Protein AF-A0A381TSE9-F1 (afdb_monomer_lite)

Radius of gyration: 24.36 Å; chains: 1; bounding box: 56×19×79 Å

pLDDT: mean 80.01, std 15.14, range [43.59, 97.69]

Organism: NCBI:txid408172

InterPro domains:
  IPR003838 ABC3 transporter permease, C-terminal [PF02687] (27-141)
  IPR038766 Membrane component of ABC transporter, predicted [PTHR30287] (1-142)

Sequence (148 aa):
TVSVLSIDAIINQVNDIIEQVSKALEVILGLTIFSAMFLTLATIQDGFNLRLHQSAILRTFGASTSLLQKSTALEFALLGLLAGLLGALLAQIGIFFLETQIFDLEAAFHANIWVMGPIIGTVLICALSTILILSITRKNPKEIIYSS

Secondary structure (DSSP, 8-state):
-HHHHHHHHHHHHHHHHHHHHHHHHHHHHHHHHHHHHHHHHHHHHHHHHHHHHHHHHHHHTT--HHHHHHHHHHHHHHHHHHHHHHHHHHHHHHHHHHHHHTS-PPPP--HHHHHHHHHHHHHHHHHHHHHHHHHHHTS-TTSSSS--

Structure (mmCIF, N/CA/C/O backbone):
data_AF-A0A381TSE9-F1
#
_entry.id   AF-A0A381TSE9-F1
#
loop_
_atom_site.group_PDB
_atom_site.id
_atom_site.type_symbol
_atom_site.label_atom_id
_atom_site.label_alt_id
_atom_site.label_comp_id
_atom_site.label_asym_id
_atom_site.label_entity_id
_atom_site.label_seq_id
_atom_site.pdbx_PDB_ins_code
_atom_site.Cartn_x
_atom_site.Cartn_y
_atom_site.Cartn_z
_atom_site.occupancy
_atom_site.B_iso_or_equiv
_atom_site.auth_seq_id
_atom_site.auth_comp_id
_atom_site.auth_asym_id
_atom_site.auth_atom_id
_atom_site.pdbx_PDB_model_num
ATOM 1 N N . THR A 1 1 ? 32.739 -7.929 -38.638 1.00 52.41 1 THR A N 1
ATOM 2 C CA . THR A 1 1 ? 32.206 -8.950 -37.707 1.00 52.41 1 THR A CA 1
ATOM 3 C C . THR A 1 1 ? 32.603 -8.725 -36.249 1.00 52.41 1 THR A C 1
ATOM 5 O O . THR A 1 1 ? 31.949 -9.288 -35.390 1.00 52.41 1 THR A O 1
ATOM 8 N N . VAL A 1 2 ? 33.578 -7.858 -35.932 1.00 57.38 2 VAL A N 1
ATOM 9 C CA . VAL A 1 2 ? 33.995 -7.552 -34.541 1.00 57.38 2 VAL A CA 1
ATOM 10 C C . VAL A 1 2 ? 33.057 -6.566 -33.809 1.00 57.38 2 VAL A C 1
ATOM 12 O O . VAL A 1 2 ? 33.026 -6.543 -32.590 1.00 57.38 2 VAL A O 1
ATOM 15 N N . SER A 1 3 ? 32.237 -5.787 -34.526 1.00 62.09 3 SER A N 1
ATOM 16 C CA . SER A 1 3 ? 31.377 -4.756 -33.913 1.00 62.09 3 SER A CA 1
ATOM 17 C C . SER A 1 3 ? 30.089 -5.279 -33.263 1.00 62.09 3 SER A C 1
ATOM 19 O O . SER A 1 3 ? 29.528 -4.584 -32.425 1.00 62.09 3 SER A O 1
ATOM 21 N N . VAL A 1 4 ? 29.596 -6.456 -33.662 1.00 63.00 4 VAL A N 1
ATOM 22 C CA . VAL A 1 4 ? 28.305 -6.977 -33.173 1.00 63.00 4 VAL A CA 1
ATOM 23 C C . VAL A 1 4 ? 28.479 -7.544 -31.759 1.00 63.00 4 VAL A C 1
ATOM 25 O O . VAL A 1 4 ? 27.794 -7.131 -30.841 1.00 63.00 4 VAL A O 1
ATOM 28 N N . LEU A 1 5 ? 29.540 -8.325 -31.528 1.00 67.06 5 LEU A N 1
ATOM 29 C CA . LEU A 1 5 ? 29.853 -8.896 -30.211 1.00 67.06 5 LEU A CA 1
ATOM 30 C C . LEU A 1 5 ? 30.014 -7.839 -29.094 1.00 67.06 5 LEU A C 1
ATOM 32 O O . LEU A 1 5 ? 29.691 -8.108 -27.940 1.00 67.06 5 LEU A O 1
ATOM 36 N N . SER A 1 6 ? 30.477 -6.629 -29.425 1.00 78.88 6 SER A N 1
ATOM 37 C CA . SER A 1 6 ? 30.624 -5.539 -28.452 1.00 78.88 6 SER A CA 1
ATOM 38 C C . SER A 1 6 ? 29.305 -4.836 -28.111 1.00 78.88 6 SER A C 1
ATOM 40 O O . SER A 1 6 ? 29.159 -4.388 -26.976 1.00 78.88 6 SER A O 1
ATOM 42 N N . ILE A 1 7 ? 28.349 -4.723 -29.049 1.00 82.88 7 ILE A N 1
ATOM 43 C CA . ILE A 1 7 ? 27.054 -4.084 -28.750 1.00 82.88 7 ILE A CA 1
ATOM 44 C C . ILE A 1 7 ? 26.198 -4.989 -27.865 1.00 82.88 7 ILE A C 1
ATOM 46 O O . ILE A 1 7 ? 25.610 -4.507 -26.900 1.00 82.88 7 ILE A O 1
ATOM 50 N N . ASP A 1 8 ? 26.224 -6.300 -28.117 1.00 85.50 8 ASP A N 1
ATOM 51 C CA . ASP A 1 8 ? 25.573 -7.293 -27.263 1.00 85.50 8 ASP A CA 1
ATOM 52 C C . ASP A 1 8 ? 26.144 -7.256 -25.833 1.00 85.50 8 ASP A C 1
ATOM 54 O O . ASP A 1 8 ? 25.393 -7.274 -24.860 1.00 85.50 8 ASP A O 1
ATOM 58 N N . ALA A 1 9 ? 27.470 -7.122 -25.684 1.00 86.44 9 ALA A N 1
ATOM 59 C CA . ALA A 1 9 ? 28.117 -7.009 -24.375 1.00 86.44 9 ALA A CA 1
ATOM 60 C C . ALA A 1 9 ? 27.707 -5.737 -23.608 1.00 86.44 9 ALA A C 1
ATOM 62 O O . ALA A 1 9 ? 27.452 -5.805 -22.406 1.00 86.44 9 ALA A O 1
ATOM 63 N N . ILE A 1 10 ? 27.603 -4.590 -24.290 1.00 88.94 10 ILE A N 1
ATOM 64 C CA . ILE A 1 10 ? 27.178 -3.323 -23.670 1.00 88.94 10 ILE A CA 1
ATOM 65 C C . ILE A 1 10 ? 25.697 -3.377 -23.275 1.00 88.94 10 ILE A C 1
ATOM 67 O O . ILE A 1 10 ? 25.352 -2.970 -22.168 1.00 88.94 10 ILE A O 1
ATOM 71 N N . ILE A 1 11 ? 24.822 -3.900 -24.140 1.00 92.44 11 ILE A N 1
ATOM 72 C CA . ILE A 1 11 ? 23.387 -4.043 -23.841 1.00 92.44 11 ILE A CA 1
ATOM 73 C C . ILE A 1 11 ? 23.180 -4.968 -22.639 1.00 92.44 11 ILE A C 1
ATOM 75 O O . ILE A 1 11 ? 22.421 -4.625 -21.733 1.00 92.44 11 ILE A O 1
ATOM 79 N N . ASN A 1 12 ? 23.890 -6.099 -22.590 1.00 93.00 12 ASN A N 1
ATOM 80 C CA . ASN A 1 12 ? 23.835 -7.007 -21.444 1.00 93.00 12 ASN A CA 1
ATOM 81 C C . ASN A 1 12 ? 24.289 -6.314 -20.158 1.00 93.00 12 ASN A C 1
ATOM 83 O O . ASN A 1 12 ? 23.593 -6.392 -19.152 1.00 93.00 12 ASN A O 1
ATOM 87 N N . GLN A 1 13 ? 25.379 -5.547 -20.205 1.00 93.12 13 GLN A N 1
ATOM 88 C CA . GLN A 1 13 ? 25.840 -4.806 -19.035 1.00 93.12 13 GLN A CA 1
ATOM 89 C C . GLN A 1 13 ? 24.826 -3.753 -18.558 1.00 93.12 13 GLN A C 1
ATOM 91 O O . GLN A 1 13 ? 24.654 -3.565 -17.355 1.00 93.12 13 GLN A O 1
ATOM 96 N N . VAL A 1 14 ? 24.134 -3.069 -19.474 1.00 94.81 14 VAL A N 1
ATOM 97 C CA . VAL A 1 14 ? 23.071 -2.117 -19.113 1.00 94.81 14 VAL A CA 1
ATOM 98 C C . VAL A 1 14 ? 21.878 -2.837 -18.482 1.00 94.81 14 VAL A C 1
ATOM 100 O O . VAL A 1 14 ? 21.379 -2.374 -17.457 1.00 94.81 14 VAL A O 1
ATOM 103 N N . ASN A 1 15 ? 21.449 -3.973 -19.038 1.00 95.12 15 ASN A N 1
ATOM 104 C CA . ASN A 1 15 ? 20.381 -4.787 -18.452 1.00 95.12 15 ASN A CA 1
ATOM 105 C C . ASN A 1 15 ? 20.747 -5.271 -17.041 1.00 95.12 15 ASN A C 1
ATOM 107 O O . ASN A 1 15 ? 19.919 -5.155 -16.141 1.00 95.12 15 ASN A O 1
ATOM 111 N N . ASP A 1 16 ? 21.991 -5.709 -16.825 1.00 95.62 16 ASP A N 1
ATOM 112 C CA . ASP A 1 16 ? 22.482 -6.131 -15.507 1.00 95.62 16 ASP A CA 1
ATOM 113 C C . ASP A 1 16 ? 22.438 -4.979 -14.485 1.00 95.62 16 ASP A C 1
ATOM 115 O O . ASP A 1 16 ? 22.022 -5.164 -13.337 1.00 95.62 16 ASP A O 1
ATOM 119 N N . ILE A 1 17 ? 22.826 -3.763 -14.896 1.00 96.12 17 ILE A N 1
ATOM 120 C CA . ILE A 1 17 ? 22.749 -2.567 -14.041 1.00 96.12 17 ILE A CA 1
ATOM 121 C C . ILE A 1 17 ? 21.289 -2.242 -13.708 1.00 96.12 17 ILE A C 1
ATOM 123 O O . ILE A 1 17 ? 20.972 -1.998 -12.542 1.00 96.12 17 ILE A O 1
ATOM 127 N N . ILE A 1 18 ? 20.397 -2.252 -14.704 1.00 96.12 18 ILE A N 1
ATOM 128 C CA . ILE A 1 18 ? 18.965 -1.994 -14.496 1.00 96.12 18 ILE A CA 1
ATOM 129 C C . ILE A 1 18 ? 18.377 -3.033 -13.538 1.00 96.12 18 ILE A C 1
ATOM 131 O O . ILE A 1 18 ? 17.690 -2.657 -12.590 1.00 96.12 18 ILE A O 1
ATOM 135 N N . GLU A 1 19 ? 18.696 -4.316 -13.715 1.00 96.81 19 GLU A N 1
ATOM 136 C CA . GLU A 1 19 ? 18.216 -5.388 -12.841 1.00 96.81 19 GLU A CA 1
ATOM 137 C C . GLU A 1 19 ? 18.688 -5.194 -11.393 1.00 96.81 19 GLU A C 1
ATOM 139 O O . GLU A 1 19 ? 17.904 -5.336 -10.449 1.00 96.81 19 GLU A O 1
ATOM 144 N N . GLN A 1 20 ? 19.955 -4.826 -11.197 1.00 96.88 20 GLN A N 1
ATOM 145 C CA . GLN A 1 20 ? 20.493 -4.568 -9.864 1.00 96.88 20 GLN A CA 1
ATOM 146 C C . GLN A 1 20 ? 19.812 -3.366 -9.194 1.00 96.88 20 GLN A C 1
ATOM 148 O O . GLN A 1 20 ? 19.482 -3.430 -8.005 1.00 96.88 20 GLN A O 1
ATOM 153 N N . VAL A 1 21 ? 19.557 -2.295 -9.948 1.00 97.25 21 VAL A N 1
ATOM 154 C CA . VAL A 1 21 ? 18.837 -1.111 -9.456 1.00 97.25 21 VAL A CA 1
ATOM 155 C C . VAL A 1 21 ? 17.391 -1.470 -9.108 1.00 97.25 21 VAL A C 1
ATOM 157 O O . VAL A 1 21 ? 16.927 -1.115 -8.025 1.00 97.25 21 VAL A O 1
ATOM 160 N N . SER A 1 22 ? 16.693 -2.225 -9.960 1.00 96.12 22 SER A N 1
ATOM 161 C CA . SER A 1 22 ? 15.331 -2.702 -9.690 1.00 96.12 22 SER A CA 1
ATOM 162 C C . SER A 1 22 ? 15.260 -3.542 -8.413 1.00 96.12 22 SER A C 1
ATOM 164 O O . SER A 1 22 ? 14.403 -3.283 -7.568 1.00 96.12 22 SER A O 1
ATOM 166 N N . LYS A 1 23 ? 16.196 -4.480 -8.214 1.00 96.50 23 LYS A N 1
ATOM 167 C CA . LYS A 1 23 ? 16.290 -5.281 -6.980 1.00 96.50 23 LYS A CA 1
ATOM 168 C C . LYS A 1 23 ? 16.537 -4.416 -5.743 1.00 96.50 23 LYS A C 1
ATOM 170 O O . LYS A 1 23 ? 15.926 -4.638 -4.700 1.00 96.50 23 LYS A O 1
ATOM 175 N N . ALA A 1 24 ? 17.411 -3.415 -5.842 1.00 97.19 24 ALA A N 1
ATOM 176 C CA . ALA A 1 24 ? 17.661 -2.493 -4.737 1.00 97.19 24 ALA A CA 1
ATOM 177 C C . ALA A 1 24 ? 16.404 -1.680 -4.381 1.00 97.19 24 ALA A C 1
ATOM 179 O O . ALA A 1 24 ? 16.063 -1.552 -3.202 1.00 97.19 24 ALA A O 1
ATOM 180 N N . LEU A 1 25 ? 15.686 -1.177 -5.390 1.00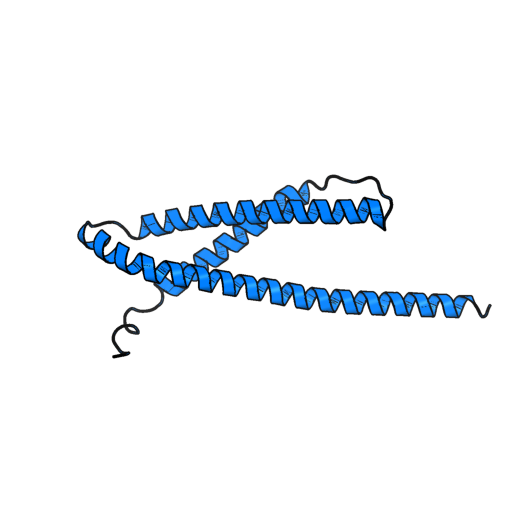 97.31 25 LEU A N 1
ATOM 181 C CA . LEU A 1 25 ? 14.427 -0.459 -5.197 1.00 97.31 25 LEU A CA 1
ATOM 182 C C . LEU A 1 25 ? 13.351 -1.345 -4.562 1.00 97.31 25 LEU A C 1
ATOM 184 O O . LEU A 1 25 ? 12.647 -0.876 -3.672 1.00 97.31 25 LEU A O 1
ATOM 188 N N . GLU A 1 26 ? 13.250 -2.617 -4.949 1.00 96.56 26 GLU A N 1
ATOM 189 C CA . GLU A 1 26 ? 12.311 -3.569 -4.343 1.00 96.56 26 GLU A CA 1
ATOM 190 C C . GLU A 1 26 ? 12.544 -3.714 -2.830 1.00 96.56 26 GLU A C 1
ATOM 192 O O . GLU A 1 26 ? 11.605 -3.606 -2.036 1.00 96.56 26 GLU A O 1
ATOM 197 N N . VAL A 1 27 ? 13.806 -3.856 -2.408 1.00 97.69 27 VAL A N 1
ATOM 198 C CA . VAL A 1 27 ? 14.173 -3.919 -0.983 1.00 97.69 27 VAL A CA 1
ATOM 199 C C . VAL A 1 27 ? 13.822 -2.614 -0.259 1.00 97.69 27 VAL A C 1
ATOM 201 O O . VAL A 1 27 ? 13.258 -2.651 0.838 1.00 97.69 27 VAL A O 1
ATOM 204 N N . ILE A 1 28 ? 14.108 -1.457 -0.865 1.00 97.62 28 ILE A N 1
ATOM 205 C CA . ILE A 1 28 ? 13.789 -0.139 -0.288 1.00 97.62 28 ILE A CA 1
ATOM 206 C C . ILE A 1 28 ? 12.275 0.033 -0.128 1.00 97.62 28 ILE A C 1
ATOM 208 O O . ILE A 1 28 ? 11.817 0.487 0.925 1.00 97.62 28 ILE A O 1
ATOM 212 N N . LEU A 1 29 ? 11.485 -0.354 -1.130 1.00 95.75 29 LEU A N 1
ATOM 213 C CA . LEU A 1 29 ? 10.024 -0.306 -1.067 1.00 95.75 29 LEU A CA 1
ATOM 214 C C . LEU A 1 29 ? 9.494 -1.218 0.045 1.00 95.75 29 LEU A C 1
ATOM 216 O O . LEU A 1 29 ? 8.657 -0.785 0.840 1.00 95.75 29 LEU A O 1
ATOM 220 N N . GLY A 1 30 ? 10.035 -2.432 0.168 1.00 96.06 30 GLY A N 1
ATOM 221 C CA . GLY A 1 30 ? 9.693 -3.357 1.249 1.00 96.06 30 GLY A CA 1
ATOM 222 C C . GLY A 1 30 ? 9.958 -2.770 2.640 1.00 96.06 30 GLY A C 1
ATOM 223 O O . GLY A 1 30 ? 9.070 -2.762 3.497 1.00 96.06 30 GLY A O 1
ATOM 224 N N . LEU A 1 31 ? 11.147 -2.202 2.857 1.00 97.12 31 LEU A N 1
ATOM 225 C CA . LEU A 1 31 ? 11.499 -1.533 4.117 1.00 97.12 31 LEU A CA 1
ATOM 226 C C . LEU A 1 31 ? 10.634 -0.296 4.389 1.00 97.12 31 LEU A C 1
ATOM 228 O O . LEU A 1 31 ? 10.288 -0.019 5.541 1.00 97.12 31 LEU A O 1
ATOM 232 N N . THR A 1 32 ? 10.255 0.433 3.341 1.00 96.12 32 THR A N 1
ATOM 233 C CA . THR A 1 32 ? 9.386 1.612 3.444 1.00 96.12 32 THR A CA 1
ATOM 234 C C . THR A 1 32 ? 7.988 1.217 3.911 1.00 96.12 32 THR A C 1
ATOM 236 O O . THR A 1 32 ? 7.464 1.820 4.848 1.00 96.12 32 THR A O 1
ATOM 239 N N . ILE A 1 33 ? 7.411 0.162 3.327 1.00 92.81 33 ILE A N 1
ATOM 240 C CA . ILE A 1 33 ? 6.110 -0.383 3.742 1.00 92.81 33 ILE A CA 1
ATOM 241 C C . ILE A 1 33 ? 6.167 -0.834 5.205 1.00 92.81 33 ILE A C 1
ATOM 243 O O . ILE A 1 33 ? 5.270 -0.523 5.991 1.00 92.81 33 ILE A O 1
ATOM 247 N N . PHE A 1 34 ? 7.245 -1.515 5.596 1.00 93.62 34 PHE A N 1
ATOM 248 C CA . PHE A 1 34 ? 7.443 -1.954 6.975 1.00 93.62 34 PHE A CA 1
ATOM 249 C C . PHE A 1 34 ? 7.555 -0.776 7.956 1.00 93.62 34 PHE A C 1
ATOM 251 O O . PHE A 1 34 ? 6.935 -0.773 9.019 1.00 93.62 34 PHE A O 1
ATOM 258 N N . SER A 1 35 ? 8.272 0.277 7.571 1.00 95.31 35 SER A N 1
ATOM 259 C CA . SER A 1 35 ? 8.388 1.503 8.367 1.00 95.31 35 SER A CA 1
ATOM 260 C C . SER A 1 35 ? 7.048 2.234 8.498 1.00 95.31 35 SER A C 1
ATOM 262 O O . SER A 1 35 ? 6.680 2.653 9.594 1.00 95.31 35 SER A O 1
ATOM 264 N N . ALA A 1 36 ? 6.274 2.337 7.413 1.00 90.69 36 ALA A N 1
ATOM 265 C CA . ALA A 1 36 ? 4.938 2.933 7.433 1.00 90.69 36 ALA A CA 1
ATOM 266 C C . ALA A 1 36 ? 3.967 2.146 8.329 1.00 90.69 36 ALA A C 1
ATOM 268 O O . ALA A 1 36 ? 3.150 2.740 9.041 1.00 90.69 36 ALA A O 1
ATOM 269 N N . MET A 1 37 ? 4.094 0.815 8.348 1.00 88.38 37 MET A N 1
ATOM 270 C CA . MET A 1 37 ? 3.353 -0.040 9.269 1.00 88.38 37 MET A CA 1
ATOM 271 C C . MET A 1 37 ? 3.663 0.338 10.721 1.00 88.38 37 MET A C 1
ATOM 273 O O . MET A 1 37 ? 2.739 0.645 11.471 1.00 88.38 37 MET A O 1
ATOM 277 N N . PHE A 1 38 ? 4.940 0.405 11.109 1.00 89.31 38 PHE A N 1
ATOM 278 C CA . PHE A 1 38 ? 5.326 0.812 12.465 1.00 89.31 38 PHE A CA 1
ATOM 279 C C . PHE A 1 38 ? 4.881 2.224 12.830 1.00 89.31 38 PHE A C 1
ATOM 281 O O . PHE A 1 38 ? 4.393 2.434 13.940 1.00 89.31 38 PHE A O 1
ATOM 288 N N . LEU A 1 39 ? 5.008 3.177 11.907 1.00 90.31 39 LEU A N 1
ATOM 289 C CA . LEU A 1 39 ? 4.532 4.542 12.114 1.00 90.31 39 LEU A CA 1
ATOM 290 C C . LEU A 1 39 ? 3.030 4.555 12.419 1.00 90.31 39 LEU A C 1
ATOM 292 O O . LEU A 1 39 ? 2.596 5.196 13.375 1.00 90.31 39 LEU A O 1
ATOM 296 N N . THR A 1 40 ? 2.243 3.787 11.662 1.00 87.31 40 THR A N 1
ATOM 297 C CA . THR A 1 40 ? 0.803 3.637 11.912 1.00 87.31 40 THR A CA 1
ATOM 298 C C . THR A 1 40 ? 0.553 3.095 13.320 1.00 87.31 40 THR A C 1
ATOM 300 O O . THR A 1 40 ? -0.293 3.624 14.043 1.00 87.31 40 THR A O 1
ATOM 303 N N . LEU A 1 41 ? 1.330 2.100 13.762 1.00 82.44 41 LEU A N 1
ATOM 304 C CA . LEU A 1 41 ? 1.199 1.566 15.118 1.00 82.44 41 LEU A CA 1
ATOM 305 C C . LEU A 1 41 ? 1.504 2.616 16.196 1.00 82.44 41 LEU A C 1
ATOM 307 O O . LEU A 1 41 ? 0.747 2.732 17.161 1.00 82.44 41 LEU A O 1
ATOM 311 N N . ALA A 1 42 ? 2.567 3.401 16.015 1.00 85.00 42 ALA A N 1
ATOM 312 C CA . ALA A 1 42 ? 2.943 4.471 16.936 1.00 85.00 42 ALA A CA 1
ATOM 313 C C . ALA A 1 42 ? 1.827 5.522 17.064 1.00 85.00 42 ALA A C 1
ATOM 315 O O . ALA A 1 42 ? 1.390 5.828 18.173 1.00 85.00 42 ALA A O 1
ATOM 316 N N . THR A 1 43 ? 1.276 5.983 15.935 1.00 84.56 43 THR A N 1
ATOM 317 C CA . THR A 1 43 ? 0.208 7.003 15.936 1.00 84.56 43 THR A CA 1
ATOM 318 C C . THR A 1 43 ? -1.062 6.553 16.666 1.00 84.56 43 THR A C 1
ATOM 320 O O . THR A 1 43 ? -1.694 7.342 17.371 1.00 84.56 43 THR A O 1
ATOM 323 N N . ILE A 1 44 ? -1.442 5.277 16.549 1.00 77.88 44 ILE A N 1
ATOM 324 C CA . ILE A 1 44 ? -2.616 4.739 17.251 1.00 77.88 44 ILE A CA 1
ATOM 325 C C . ILE A 1 44 ? -2.328 4.568 18.749 1.00 77.88 44 ILE A C 1
ATOM 327 O O . ILE A 1 44 ? -3.206 4.834 19.576 1.00 77.88 44 ILE A O 1
ATOM 331 N N . GLN A 1 45 ? -1.115 4.136 19.112 1.00 74.94 45 GLN A N 1
ATOM 332 C CA . GLN A 1 45 ? -0.711 3.964 20.508 1.00 74.94 45 GLN A CA 1
ATOM 333 C C . GLN A 1 45 ? -0.778 5.292 21.280 1.00 74.94 45 GLN A C 1
ATOM 335 O O . GLN A 1 45 ? -1.290 5.309 22.405 1.00 74.94 45 GLN A O 1
ATOM 340 N N . ASP A 1 46 ? -0.358 6.393 20.652 1.00 74.62 46 ASP A N 1
ATOM 341 C CA . ASP A 1 46 ? -0.462 7.748 21.206 1.00 74.62 46 ASP A CA 1
ATOM 342 C C . ASP A 1 46 ? -1.926 8.163 21.424 1.00 74.62 46 ASP A C 1
ATOM 344 O O . ASP A 1 46 ? -2.290 8.690 22.481 1.00 74.62 46 ASP A O 1
ATOM 348 N N . GLY A 1 47 ? -2.805 7.847 20.466 1.00 68.00 47 GLY A N 1
ATOM 349 C CA . GLY A 1 47 ? -4.241 8.127 20.566 1.00 68.00 47 GLY A CA 1
ATOM 350 C C . GLY A 1 47 ? -4.950 7.357 21.690 1.00 68.00 47 GLY A C 1
ATOM 351 O O . GLY A 1 47 ? -5.913 7.858 22.280 1.00 68.00 47 GLY A O 1
ATOM 352 N N . PHE A 1 48 ? -4.477 6.154 22.028 1.00 66.44 48 PHE A N 1
ATOM 353 C CA . PHE A 1 48 ? -5.066 5.329 23.087 1.00 66.44 48 PHE A CA 1
ATOM 354 C C . PHE A 1 48 ? -4.820 5.899 24.491 1.00 66.44 48 PHE A C 1
ATOM 356 O O . PHE A 1 48 ? -5.741 5.913 25.313 1.00 66.44 48 PHE A O 1
ATOM 363 N N . ASN A 1 49 ? -3.617 6.420 24.754 1.00 60.28 49 ASN A N 1
ATOM 364 C CA . ASN A 1 49 ? -3.251 6.984 26.059 1.00 60.28 49 ASN A CA 1
ATOM 365 C C . ASN A 1 49 ? -4.136 8.187 26.432 1.00 60.28 49 ASN A C 1
ATOM 367 O O . ASN A 1 49 ? -4.579 8.293 27.577 1.00 60.28 49 ASN A O 1
ATOM 371 N N . LEU A 1 50 ? -4.489 9.034 25.455 1.00 57.34 50 LEU A N 1
ATOM 372 C CA . LEU A 1 50 ? -5.449 10.127 25.659 1.00 57.34 50 LEU A CA 1
ATOM 373 C C . LEU A 1 50 ? -6.887 9.619 25.890 1.00 57.34 50 LEU A C 1
ATOM 375 O O . LEU A 1 50 ? -7.599 10.131 26.758 1.00 57.34 50 LEU A O 1
ATOM 379 N N . ARG A 1 51 ? -7.330 8.600 25.138 1.00 63.62 51 ARG A N 1
ATOM 380 C CA . ARG A 1 51 ? -8.715 8.080 25.197 1.00 63.62 51 ARG A CA 1
ATOM 381 C C . ARG A 1 51 ? -9.011 7.239 26.446 1.00 63.62 51 ARG A C 1
ATOM 383 O O . ARG A 1 51 ? -10.176 7.115 26.839 1.00 63.62 51 ARG A O 1
ATOM 390 N N . LEU A 1 52 ? -7.989 6.691 27.105 1.00 62.12 52 LEU A N 1
ATOM 391 C CA . LEU A 1 52 ? -8.119 5.942 28.363 1.00 62.12 52 LEU A CA 1
ATOM 392 C C . LEU A 1 52 ? -8.680 6.811 29.504 1.00 62.12 52 LEU A C 1
ATOM 394 O O . LEU A 1 52 ? -9.571 6.366 30.229 1.00 62.12 52 LEU A O 1
ATOM 398 N N . HIS A 1 53 ? -8.233 8.067 29.614 1.00 60.66 53 HIS A N 1
ATOM 399 C CA . HIS A 1 53 ? -8.763 9.028 30.591 1.00 60.66 53 HIS A CA 1
ATOM 400 C C . HIS A 1 53 ? -10.238 9.368 30.332 1.00 60.66 53 HIS A C 1
ATOM 402 O O . HIS A 1 53 ? -11.048 9.389 31.257 1.00 60.66 53 HIS A O 1
ATOM 408 N N . GLN A 1 54 ? -10.617 9.547 29.065 1.00 56.28 54 GLN A N 1
ATOM 409 C CA . GLN A 1 54 ? -12.007 9.812 28.678 1.00 56.28 54 GLN A CA 1
ATOM 410 C C . GLN A 1 54 ? -12.918 8.594 28.926 1.00 56.28 54 GLN A C 1
ATOM 412 O O . GLN A 1 54 ? -14.066 8.744 29.344 1.00 56.28 54 GLN A O 1
ATOM 417 N N . SER A 1 55 ? -12.396 7.375 28.743 1.00 57.75 55 SER A N 1
ATOM 418 C CA . SER A 1 55 ? -13.133 6.125 28.987 1.00 57.75 55 SER A CA 1
ATOM 419 C C . SER A 1 55 ? -13.379 5.844 30.473 1.00 57.75 55 SER A C 1
ATOM 421 O O . SER A 1 55 ? -14.394 5.236 30.813 1.00 57.75 55 SER A O 1
ATOM 423 N N . ALA A 1 56 ? -12.493 6.293 31.369 1.00 61.50 56 ALA A N 1
ATOM 424 C CA . ALA A 1 56 ? -12.714 6.202 32.814 1.00 61.50 56 ALA A CA 1
ATOM 425 C C . ALA A 1 56 ? -13.927 7.041 33.254 1.00 61.50 56 ALA A C 1
ATOM 427 O O . ALA A 1 56 ? -14.729 6.583 34.066 1.00 61.50 56 ALA A O 1
ATOM 428 N N . ILE A 1 57 ? -14.109 8.217 32.644 1.00 62.25 57 ILE A N 1
ATOM 429 C CA . ILE A 1 57 ? -15.278 9.078 32.861 1.00 62.25 57 ILE A CA 1
ATOM 430 C C . ILE A 1 57 ? -16.533 8.456 32.226 1.00 62.25 57 ILE A C 1
ATOM 432 O O . ILE A 1 57 ? -17.582 8.424 32.850 1.00 62.25 57 ILE A O 1
ATOM 436 N N . LEU A 1 58 ? -16.461 7.888 31.016 1.00 58.62 58 LEU A N 1
ATOM 437 C CA . LEU A 1 58 ? -17.637 7.253 30.392 1.00 58.62 58 LEU A CA 1
ATOM 438 C C . LEU A 1 58 ? -18.088 5.956 31.094 1.00 58.62 58 LEU A C 1
ATOM 440 O O . LEU A 1 58 ? -19.266 5.598 31.023 1.00 58.62 58 LEU A O 1
ATOM 444 N N . ARG A 1 59 ? -17.182 5.253 31.789 1.00 60.41 59 ARG A N 1
ATOM 445 C CA . ARG A 1 59 ? -17.514 4.054 32.580 1.00 60.41 59 ARG A CA 1
ATOM 446 C C . ARG A 1 59 ? -18.342 4.365 33.822 1.00 60.41 59 ARG A C 1
ATOM 448 O O . ARG A 1 59 ? -19.150 3.520 34.196 1.00 60.41 59 ARG A O 1
ATOM 455 N N . THR A 1 60 ? -18.215 5.551 34.420 1.00 66.25 60 THR A N 1
ATOM 456 C CA . THR A 1 60 ? -19.130 5.968 35.499 1.00 66.25 60 THR A CA 1
ATOM 457 C C . THR A 1 60 ? -20.538 6.264 34.970 1.00 66.25 60 THR A C 1
ATOM 459 O O . THR A 1 60 ? -21.504 6.120 35.712 1.00 66.25 60 THR A O 1
ATOM 462 N N . PHE A 1 61 ? -20.670 6.559 33.671 1.00 58.94 61 PHE A N 1
ATOM 463 C CA . PHE A 1 61 ? -21.944 6.704 32.955 1.00 58.94 61 PHE A CA 1
ATOM 464 C C . PHE A 1 61 ? -22.428 5.420 32.241 1.00 58.94 61 PHE A C 1
ATOM 466 O O . PHE A 1 61 ? -23.453 5.449 31.564 1.00 58.94 61 PHE A O 1
ATOM 473 N N . GLY A 1 62 ? -21.738 4.281 32.393 1.00 62.59 62 GLY A N 1
ATOM 474 C CA . GLY A 1 62 ? -22.209 2.970 31.914 1.00 62.59 62 GLY A CA 1
ATOM 475 C C . GLY A 1 62 ? -22.047 2.683 30.411 1.00 62.59 62 GLY A C 1
ATOM 476 O O . GLY A 1 62 ? -22.659 1.744 29.901 1.00 62.59 62 GLY A O 1
ATOM 477 N N . ALA A 1 63 ? -21.236 3.450 29.678 1.00 57.09 63 ALA A N 1
ATOM 478 C CA . ALA A 1 63 ? -21.107 3.294 28.226 1.00 57.09 63 ALA A CA 1
ATOM 479 C C . ALA A 1 63 ? -20.222 2.096 27.797 1.00 57.09 63 ALA A C 1
ATOM 481 O O . ALA A 1 63 ? -19.147 1.850 28.346 1.00 57.09 63 ALA A O 1
ATOM 482 N N . SER A 1 64 ? -20.674 1.362 26.770 1.00 59.88 64 SER A N 1
ATOM 483 C CA . SER A 1 64 ? -20.036 0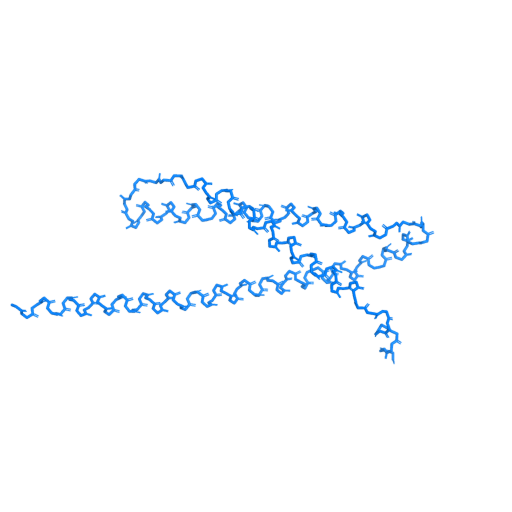.144 26.242 1.00 59.88 64 SER A CA 1
ATOM 484 C C . SER A 1 64 ? -18.805 0.442 25.376 1.00 59.88 64 SER A C 1
ATOM 486 O O . SER A 1 64 ? -18.889 1.138 24.364 1.00 59.88 64 SER A O 1
ATOM 488 N N . THR A 1 65 ? -17.669 -0.175 25.712 1.00 62.31 65 THR A N 1
ATOM 489 C CA . THR A 1 65 ? -16.393 -0.118 24.968 1.00 62.31 65 THR A CA 1
ATOM 490 C C . THR A 1 65 ? -16.490 -0.624 23.522 1.00 62.31 65 THR A C 1
ATOM 492 O O . THR A 1 65 ? -15.640 -0.300 22.694 1.00 62.31 65 THR A O 1
ATOM 495 N N . SER A 1 66 ? -17.543 -1.377 23.189 1.00 61.94 66 SER A N 1
ATOM 496 C CA . SER A 1 66 ? -17.761 -1.951 21.855 1.00 61.94 66 SER A CA 1
ATOM 497 C C . SER A 1 66 ? -18.190 -0.932 20.790 1.00 61.94 66 SER A C 1
ATOM 499 O O . SER A 1 66 ? -17.888 -1.115 19.610 1.00 61.94 66 SER A O 1
ATOM 501 N N . LEU A 1 67 ? -18.861 0.160 21.180 1.00 63.41 67 LEU A N 1
ATOM 502 C CA . LEU A 1 67 ? -19.327 1.177 20.232 1.00 63.41 67 LEU A CA 1
ATOM 503 C C . LEU A 1 67 ? -18.165 2.057 19.744 1.00 63.41 67 LEU A C 1
ATOM 505 O O . LEU A 1 67 ? -18.078 2.377 18.559 1.00 63.41 67 LEU A O 1
ATOM 509 N N . LEU A 1 68 ? -17.221 2.359 20.642 1.00 66.31 68 LEU A N 1
ATOM 510 C CA . LEU A 1 68 ? -16.021 3.136 20.331 1.00 66.31 68 LEU A CA 1
ATOM 511 C C . LEU A 1 68 ? -15.109 2.402 19.336 1.00 66.31 68 LEU A C 1
ATOM 513 O O . LEU A 1 68 ? -14.604 3.011 18.397 1.00 66.31 68 LEU A O 1
ATOM 517 N N . GLN A 1 69 ? -14.957 1.082 19.492 1.00 69.19 69 GLN A N 1
ATOM 518 C CA . GLN A 1 69 ? -14.164 0.257 18.574 1.00 69.19 69 GLN A CA 1
ATOM 519 C C . GLN A 1 69 ? -14.756 0.227 17.159 1.00 69.19 69 GLN A C 1
ATOM 521 O O . GLN A 1 69 ? -14.014 0.345 16.186 1.00 69.19 69 GLN A O 1
ATOM 526 N N . LYS A 1 70 ? -16.087 0.123 17.030 1.00 70.81 70 LYS A N 1
ATOM 527 C CA . LYS A 1 70 ? -16.762 0.143 15.721 1.00 70.81 70 LYS A CA 1
ATOM 528 C C . LYS A 1 70 ? -16.630 1.493 15.016 1.00 70.81 70 LYS A C 1
ATOM 530 O O . LYS A 1 70 ? -16.366 1.516 13.819 1.00 70.81 70 LYS A O 1
ATOM 535 N N . SER A 1 71 ? -16.776 2.597 15.752 1.00 79.38 71 SER A N 1
ATOM 536 C CA . SER A 1 71 ? -16.614 3.947 15.193 1.00 79.38 71 SER A CA 1
ATOM 537 C C . SER A 1 71 ? -15.202 4.153 14.649 1.00 79.38 71 SER A C 1
ATOM 539 O O . SER A 1 71 ? -15.024 4.582 13.514 1.00 79.38 71 SER A O 1
ATOM 541 N N . THR A 1 72 ? -14.192 3.764 15.428 1.00 76.81 72 THR A N 1
ATOM 542 C CA . THR A 1 72 ? -12.790 3.895 15.026 1.00 76.81 72 THR A CA 1
ATOM 543 C C . THR A 1 72 ? -12.428 2.975 13.856 1.00 76.81 72 THR A C 1
ATOM 545 O O . THR A 1 72 ? -11.716 3.400 12.952 1.00 76.81 72 THR A O 1
ATOM 548 N N . ALA A 1 73 ? -12.967 1.753 13.792 1.00 78.00 73 ALA A N 1
ATOM 549 C CA . ALA A 1 73 ? -12.774 0.881 12.631 1.00 78.00 73 ALA A CA 1
ATOM 550 C C . ALA A 1 73 ? -13.323 1.501 11.331 1.00 78.00 73 ALA A C 1
ATOM 552 O O . ALA A 1 73 ? -12.705 1.357 10.278 1.00 78.00 73 ALA A O 1
ATOM 553 N N . LEU A 1 74 ? -14.452 2.215 11.404 1.00 84.94 74 LEU A N 1
ATOM 554 C CA . LEU A 1 74 ? -15.065 2.873 10.249 1.00 84.94 74 LEU A CA 1
ATOM 555 C C . LEU A 1 74 ? -14.261 4.104 9.796 1.00 84.94 74 LEU A C 1
ATOM 557 O O . LEU A 1 74 ? -14.052 4.283 8.598 1.00 84.94 74 LEU A O 1
ATOM 561 N N . GLU A 1 75 ? -13.737 4.898 10.733 1.00 85.81 75 GLU A N 1
ATOM 562 C CA . GLU A 1 75 ? -12.809 6.002 10.434 1.00 85.81 75 GLU A CA 1
ATOM 563 C C . GLU A 1 75 ? -11.562 5.498 9.691 1.00 85.81 75 GLU A C 1
ATOM 565 O O . GLU A 1 75 ? -11.203 6.028 8.638 1.00 85.81 75 GLU A O 1
ATOM 570 N N . PHE A 1 76 ? -10.936 4.426 10.187 1.00 85.25 76 PHE A N 1
ATOM 571 C CA . PHE A 1 76 ? -9.761 3.836 9.543 1.00 85.25 76 PHE A CA 1
ATOM 572 C C . PHE A 1 76 ? -10.078 3.184 8.193 1.00 85.25 76 PHE A C 1
ATOM 574 O O . PHE A 1 76 ? -9.253 3.263 7.284 1.00 85.25 76 PHE A O 1
ATOM 581 N N . ALA A 1 77 ? -11.264 2.594 8.024 1.00 88.12 77 ALA A N 1
ATOM 582 C CA . ALA A 1 77 ? -11.704 2.070 6.731 1.00 88.12 77 ALA A CA 1
ATOM 583 C C . ALA A 1 77 ? -11.825 3.183 5.680 1.00 88.12 77 ALA A C 1
ATOM 585 O O . ALA A 1 77 ? -11.343 3.026 4.559 1.00 88.12 77 ALA A O 1
ATOM 586 N N . LEU A 1 78 ? -12.407 4.328 6.050 1.00 91.12 78 LEU A N 1
ATOM 587 C CA . LEU A 1 78 ? -12.495 5.495 5.167 1.00 91.12 78 LEU A CA 1
ATOM 588 C C . LEU A 1 78 ? -11.108 6.045 4.816 1.00 91.12 78 LEU A C 1
ATOM 590 O O . LEU A 1 78 ? -10.848 6.335 3.649 1.00 91.12 78 LEU A O 1
ATOM 594 N N . LEU A 1 7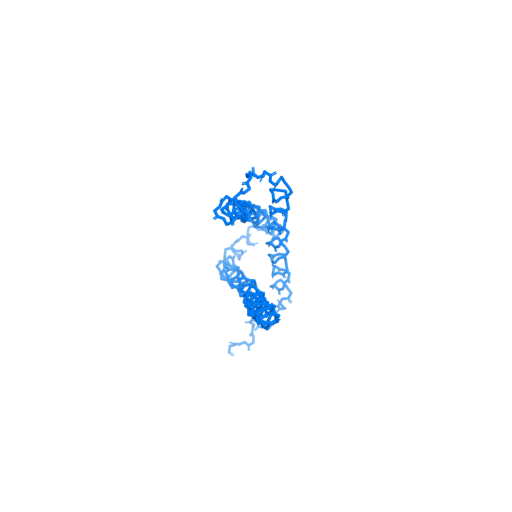9 ? -10.201 6.141 5.793 1.00 90.81 79 LEU A N 1
ATOM 595 C CA . LEU A 1 79 ? -8.818 6.561 5.544 1.00 90.81 79 LEU A CA 1
ATOM 596 C C . LEU A 1 79 ? -8.081 5.591 4.612 1.00 90.81 79 LEU A C 1
ATOM 598 O O . LEU A 1 79 ? -7.396 6.039 3.695 1.00 90.81 79 LEU A O 1
ATOM 602 N N . GLY A 1 80 ? -8.253 4.280 4.798 1.00 90.56 80 GLY A N 1
ATOM 603 C CA . GLY A 1 80 ? -7.684 3.254 3.920 1.00 90.56 80 GLY A CA 1
ATOM 604 C C . GLY A 1 80 ? -8.219 3.324 2.491 1.00 90.56 80 GLY A C 1
ATOM 605 O O . GLY A 1 80 ? -7.441 3.214 1.542 1.00 90.56 80 GLY A O 1
ATOM 606 N N . LEU A 1 81 ? -9.517 3.586 2.329 1.00 93.69 81 LEU A N 1
ATOM 607 C CA . LEU A 1 81 ? -10.141 3.784 1.021 1.00 93.69 81 LEU A CA 1
ATOM 608 C C . LEU A 1 81 ? -9.567 5.011 0.314 1.00 93.69 81 LEU A C 1
ATOM 610 O O . LEU A 1 81 ? -9.153 4.914 -0.841 1.00 93.69 81 LEU A O 1
ATOM 614 N N . LEU A 1 82 ? -9.501 6.150 1.008 1.00 94.69 82 LEU A N 1
ATOM 615 C CA . LEU A 1 82 ? -8.952 7.390 0.453 1.00 94.69 82 LEU A CA 1
ATOM 616 C C . LEU A 1 82 ? -7.466 7.247 0.109 1.00 94.69 82 LEU A C 1
ATOM 618 O O . LEU A 1 82 ? -7.046 7.663 -0.969 1.00 94.69 82 LEU A O 1
ATOM 622 N N . ALA A 1 83 ? -6.681 6.615 0.982 1.00 92.00 83 ALA A N 1
ATOM 623 C CA . ALA A 1 83 ? -5.270 6.342 0.731 1.00 92.00 83 ALA A CA 1
ATOM 624 C C . ALA A 1 83 ? -5.077 5.421 -0.485 1.00 92.00 83 ALA A C 1
ATOM 626 O O . ALA A 1 83 ? -4.237 5.700 -1.339 1.00 92.00 83 ALA A O 1
ATOM 627 N N . GLY A 1 84 ? -5.880 4.360 -0.606 1.00 92.25 84 GLY A N 1
ATOM 628 C CA . GLY A 1 84 ? -5.832 3.454 -1.753 1.00 92.25 84 GLY A CA 1
ATOM 629 C C . GLY A 1 84 ? -6.262 4.119 -3.065 1.00 92.25 84 GLY A C 1
ATOM 630 O O . GLY A 1 84 ? -5.678 3.841 -4.112 1.00 92.25 84 GLY A O 1
ATOM 631 N N . LEU A 1 85 ? -7.222 5.045 -3.014 1.00 95.19 85 LEU A N 1
ATOM 632 C CA . LEU A 1 85 ? -7.631 5.849 -4.169 1.00 95.19 85 LEU A CA 1
ATOM 633 C C . LEU A 1 85 ? -6.534 6.833 -4.595 1.00 95.19 85 LEU A C 1
ATOM 635 O O . LEU A 1 85 ? -6.238 6.939 -5.783 1.00 95.19 85 LEU A O 1
ATOM 639 N N . LEU A 1 86 ? -5.875 7.497 -3.642 1.00 94.88 86 LEU A N 1
ATOM 640 C CA . LEU A 1 86 ? -4.702 8.331 -3.926 1.00 94.88 86 LEU A CA 1
ATOM 641 C C . LEU A 1 86 ? -3.543 7.512 -4.508 1.00 94.88 86 LEU A C 1
ATOM 643 O O . LEU A 1 86 ? -2.889 7.962 -5.447 1.00 94.88 86 LEU A O 1
ATOM 647 N N . GLY A 1 87 ? -3.319 6.298 -4.004 1.00 93.12 87 GLY A N 1
ATOM 648 C CA . GLY A 1 87 ? -2.341 5.367 -4.565 1.00 93.12 87 GLY A CA 1
ATOM 649 C C . GLY A 1 87 ? -2.667 4.976 -6.009 1.00 93.12 87 GLY A C 1
ATOM 650 O O . GLY A 1 87 ? -1.787 5.021 -6.866 1.00 93.12 87 GLY A O 1
ATOM 651 N N . ALA A 1 88 ? -3.934 4.664 -6.303 1.00 94.00 88 ALA A N 1
ATOM 652 C CA . ALA A 1 88 ? -4.391 4.368 -7.662 1.00 94.00 88 ALA A CA 1
ATOM 653 C C . ALA A 1 88 ? -4.200 5.560 -8.613 1.00 94.00 88 ALA A C 1
ATOM 655 O O . ALA A 1 88 ? -3.744 5.380 -9.741 1.00 94.00 88 ALA A O 1
ATOM 656 N N . LEU A 1 89 ? -4.490 6.778 -8.144 1.00 94.19 89 LEU A N 1
ATOM 657 C CA . LEU A 1 89 ? -4.244 8.011 -8.893 1.00 94.19 89 LEU A CA 1
ATOM 658 C C . LEU A 1 89 ? -2.758 8.206 -9.205 1.00 94.19 89 LEU A C 1
ATOM 660 O O . LEU A 1 89 ? -2.408 8.463 -10.354 1.00 94.19 89 LEU A O 1
ATOM 664 N N . LEU A 1 90 ? -1.881 8.053 -8.210 1.00 94.19 90 LEU A N 1
ATOM 665 C CA . LEU A 1 90 ? -0.431 8.159 -8.401 1.00 94.19 90 LEU A CA 1
ATOM 666 C C . LEU A 1 90 ? 0.091 7.113 -9.389 1.00 94.19 90 LEU A C 1
ATOM 668 O O . LEU A 1 90 ? 0.896 7.445 -10.256 1.00 94.19 90 LEU A O 1
ATOM 672 N N . ALA A 1 91 ? -0.397 5.875 -9.298 1.00 92.81 91 ALA A N 1
ATOM 673 C CA . ALA A 1 91 ? -0.047 4.816 -10.237 1.00 92.81 91 ALA A CA 1
ATOM 674 C C . ALA A 1 91 ? -0.513 5.146 -11.663 1.00 92.81 91 ALA A C 1
ATOM 676 O O . ALA A 1 91 ? 0.280 5.039 -12.595 1.00 92.81 91 ALA A O 1
ATOM 677 N N . GLN A 1 92 ? -1.754 5.615 -11.839 1.00 92.00 92 GLN A N 1
ATOM 678 C CA . GLN A 1 92 ? -2.274 6.026 -13.148 1.00 92.00 92 GLN A CA 1
ATOM 679 C C . GLN A 1 92 ? -1.460 7.185 -13.740 1.00 92.00 92 GLN A C 1
ATOM 681 O O . GLN A 1 92 ? -1.154 7.156 -14.927 1.00 92.00 92 GLN A O 1
ATOM 686 N N . ILE A 1 93 ? -1.084 8.183 -12.934 1.00 92.25 93 ILE A N 1
ATOM 687 C CA . ILE A 1 93 ? -0.242 9.307 -13.379 1.00 92.25 93 ILE A CA 1
ATOM 688 C C . ILE A 1 93 ? 1.157 8.813 -13.766 1.00 92.25 93 ILE A C 1
ATOM 690 O O . ILE A 1 93 ? 1.683 9.222 -14.799 1.00 92.25 93 ILE A O 1
ATOM 694 N N . GLY A 1 94 ? 1.750 7.922 -12.968 1.00 92.00 94 GLY A N 1
ATOM 695 C CA . GLY A 1 94 ? 3.059 7.339 -13.257 1.00 92.00 94 GLY A CA 1
ATOM 696 C C . GLY A 1 94 ? 3.064 6.533 -14.555 1.00 92.00 94 GLY A C 1
ATOM 697 O O . GLY A 1 94 ? 3.948 6.726 -15.386 1.00 92.00 94 GLY A O 1
ATOM 698 N N . ILE A 1 95 ? 2.051 5.687 -14.761 1.00 91.25 95 ILE A N 1
ATOM 699 C CA . ILE A 1 95 ? 1.882 4.905 -15.994 1.00 91.25 95 ILE A CA 1
ATOM 700 C C . ILE A 1 95 ? 1.639 5.829 -17.182 1.00 91.25 95 ILE A C 1
ATOM 702 O O . ILE A 1 95 ? 2.307 5.680 -18.194 1.00 91.25 95 ILE A O 1
ATOM 706 N N . PHE A 1 96 ? 0.760 6.822 -17.043 1.00 90.62 96 PHE A N 1
ATOM 707 C CA . PHE A 1 96 ? 0.500 7.805 -18.094 1.00 90.62 96 PHE A CA 1
ATOM 708 C C . PHE A 1 96 ? 1.782 8.527 -18.524 1.00 90.62 96 PHE A C 1
ATOM 710 O O . PHE A 1 96 ? 2.046 8.671 -19.717 1.00 90.62 96 PHE A O 1
ATOM 717 N N . PHE A 1 97 ? 2.599 8.959 -17.559 1.00 91.19 97 PHE A N 1
ATOM 718 C CA . PHE A 1 97 ? 3.875 9.612 -17.838 1.00 91.19 97 PHE A CA 1
ATOM 719 C C . PHE A 1 97 ? 4.846 8.661 -18.544 1.00 91.19 97 PHE A C 1
ATOM 721 O O . PHE A 1 97 ? 5.503 9.059 -19.499 1.00 91.19 97 PHE A O 1
ATOM 728 N N . LEU A 1 98 ? 4.905 7.402 -18.109 1.00 90.38 98 LEU A N 1
ATOM 729 C CA . LEU A 1 98 ? 5.759 6.379 -18.700 1.00 90.38 98 LEU A CA 1
ATOM 730 C C . LEU A 1 98 ? 5.341 6.032 -20.141 1.00 90.38 98 LEU A C 1
ATOM 732 O O . LEU A 1 98 ? 6.184 6.013 -21.036 1.00 90.38 98 LEU A O 1
ATOM 736 N N . GLU A 1 99 ? 4.046 5.812 -20.374 1.00 88.56 99 GLU A N 1
ATOM 737 C CA . GLU A 1 99 ? 3.469 5.519 -21.691 1.00 88.56 99 GLU A CA 1
ATOM 738 C C . GLU A 1 99 ? 3.713 6.670 -22.674 1.00 88.56 99 GLU A C 1
ATOM 740 O O . GLU A 1 99 ? 4.166 6.422 -23.786 1.00 88.56 99 GLU A O 1
ATOM 745 N N . THR A 1 100 ? 3.493 7.922 -22.256 1.00 87.12 100 THR A N 1
ATOM 746 C CA . THR A 1 100 ? 3.600 9.085 -23.155 1.00 87.12 100 THR A CA 1
ATOM 747 C C . THR A 1 100 ? 5.027 9.590 -23.359 1.00 87.12 100 THR A C 1
ATOM 749 O O . THR A 1 100 ? 5.402 9.863 -24.491 1.00 87.12 100 THR A O 1
ATOM 752 N N . GLN A 1 101 ? 5.835 9.732 -22.302 1.00 87.69 101 GLN A N 1
ATOM 753 C CA . GLN A 1 101 ? 7.154 10.380 -22.413 1.00 87.69 101 GLN A CA 1
ATOM 754 C C . GLN A 1 101 ? 8.310 9.419 -22.685 1.00 87.69 101 GLN A C 1
ATOM 756 O O . GLN A 1 101 ? 9.354 9.847 -23.171 1.00 87.69 101 GLN A O 1
ATOM 761 N N . ILE A 1 102 ? 8.167 8.142 -22.324 1.00 88.56 102 ILE A N 1
ATOM 762 C CA . ILE A 1 102 ? 9.261 7.167 -22.407 1.00 88.56 102 ILE A CA 1
ATOM 763 C C . ILE A 1 102 ? 8.997 6.152 -23.517 1.00 88.56 102 ILE A C 1
ATOM 765 O O . ILE A 1 102 ? 9.933 5.784 -24.226 1.00 88.56 102 ILE A O 1
ATOM 769 N N . PHE A 1 103 ? 7.745 5.717 -23.684 1.00 85.94 103 PHE A N 1
ATOM 770 C CA . PHE A 1 103 ? 7.379 4.688 -24.661 1.00 85.94 103 PHE A CA 1
ATOM 771 C C . PHE A 1 103 ? 6.637 5.200 -25.906 1.00 85.94 103 PHE A C 1
ATOM 773 O O . PHE A 1 103 ? 6.497 4.427 -26.851 1.00 85.94 103 PHE A O 1
ATOM 780 N N . ASP A 1 104 ? 6.212 6.468 -25.936 1.00 81.94 104 ASP A N 1
ATOM 781 C CA . ASP A 1 104 ? 5.512 7.109 -27.067 1.00 81.94 104 ASP A CA 1
ATOM 782 C C . ASP A 1 104 ? 4.237 6.341 -27.510 1.00 81.94 104 ASP A C 1
ATOM 784 O O . ASP A 1 104 ? 3.916 6.211 -28.693 1.00 81.94 104 ASP A O 1
ATOM 788 N N . LEU A 1 105 ? 3.518 5.770 -26.535 1.00 81.12 105 LEU A N 1
ATOM 789 C CA . LEU A 1 105 ? 2.287 4.992 -26.717 1.00 81.12 105 LEU A CA 1
ATOM 790 C C . LEU A 1 105 ? 1.037 5.846 -26.437 1.00 81.12 105 LEU A C 1
ATOM 792 O O . LEU A 1 105 ? 1.069 6.783 -25.637 1.00 81.12 105 LEU A O 1
ATOM 796 N N . GLU A 1 106 ? -0.1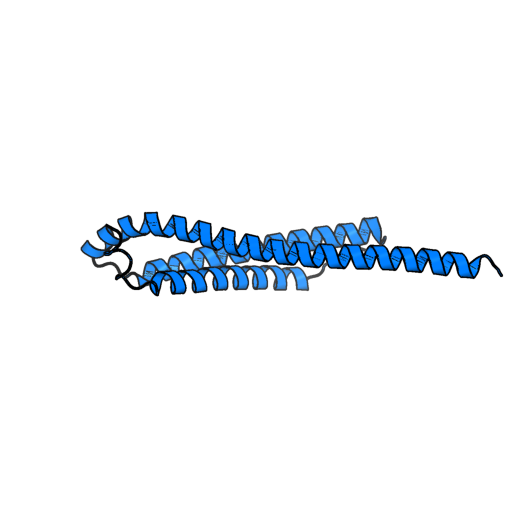00 5.491 -27.051 1.00 77.06 106 GLU A N 1
ATOM 797 C CA . GLU A 1 106 ? -1.396 6.077 -26.685 1.00 77.06 106 GLU A CA 1
ATOM 798 C C . GLU A 1 106 ? -1.764 5.693 -25.249 1.00 77.06 106 GLU A C 1
ATOM 800 O O . GLU A 1 106 ? -1.826 4.514 -24.899 1.00 77.06 106 GLU A O 1
ATOM 805 N N . ALA A 1 107 ? -2.027 6.708 -24.425 1.00 71.44 107 ALA A N 1
ATOM 806 C CA . ALA A 1 107 ? -2.351 6.531 -23.020 1.00 71.44 107 ALA A CA 1
ATOM 807 C C . ALA A 1 107 ? -3.610 5.672 -22.827 1.00 71.44 107 ALA A C 1
ATOM 809 O O . ALA A 1 107 ? -4.714 6.068 -23.220 1.00 71.44 107 ALA A O 1
ATOM 810 N N . ALA A 1 108 ? -3.458 4.528 -22.161 1.00 76.50 108 ALA A N 1
ATOM 811 C CA . ALA A 1 108 ? -4.563 3.622 -21.877 1.00 76.50 108 ALA A CA 1
ATOM 812 C C . ALA A 1 108 ? -5.115 3.840 -20.458 1.00 76.50 108 ALA A C 1
ATOM 814 O O . ALA A 1 108 ? -4.388 4.025 -19.477 1.00 76.50 108 ALA A O 1
ATOM 815 N N . PHE A 1 109 ? -6.443 3.807 -20.323 1.00 79.38 109 PHE A N 1
ATOM 816 C CA . PHE A 1 109 ? -7.079 3.883 -19.010 1.00 79.38 109 PHE A CA 1
ATOM 817 C C . PHE A 1 109 ? -7.166 2.494 -18.367 1.00 79.38 109 PHE A C 1
ATOM 819 O O . PHE A 1 109 ? -7.936 1.635 -18.801 1.00 79.38 109 PHE A O 1
ATOM 826 N N . HIS A 1 110 ? -6.411 2.285 -17.288 1.00 84.25 110 HIS A N 1
ATOM 827 C CA . HIS A 1 110 ? -6.317 0.995 -16.604 1.00 84.25 110 HIS A CA 1
ATOM 828 C C . HIS A 1 110 ? -7.331 0.903 -15.454 1.00 84.25 110 HIS A C 1
ATOM 830 O O . HIS A 1 110 ? -7.007 1.110 -14.283 1.00 84.25 110 HIS A O 1
ATOM 836 N N . ALA A 1 111 ? -8.581 0.548 -15.775 1.00 84.44 111 ALA A N 1
ATOM 837 C CA . ALA A 1 111 ? -9.680 0.455 -14.798 1.00 84.44 111 ALA A CA 1
ATOM 838 C C . ALA A 1 111 ? -9.400 -0.512 -13.624 1.00 84.44 111 ALA A C 1
ATOM 840 O O . ALA A 1 111 ? -9.900 -0.308 -12.518 1.00 84.44 111 ALA A O 1
ATOM 841 N N . ASN A 1 112 ? -8.555 -1.528 -13.831 1.00 88.50 112 ASN A N 1
ATOM 842 C CA . ASN A 1 112 ? -8.163 -2.475 -12.781 1.00 88.50 112 ASN A CA 1
ATOM 843 C C . ASN A 1 112 ? -7.466 -1.787 -11.595 1.00 88.50 112 ASN A C 1
ATOM 845 O O . ASN A 1 112 ? -7.713 -2.154 -10.447 1.00 88.50 112 ASN A O 1
ATOM 849 N N . ILE A 1 113 ? -6.645 -0.762 -11.847 1.00 88.19 113 ILE A N 1
ATOM 850 C CA . ILE A 1 113 ? -5.881 -0.045 -10.811 1.00 88.19 113 ILE A CA 1
ATOM 851 C C . ILE A 1 113 ? -6.824 0.752 -9.905 1.00 88.19 113 ILE A C 1
ATOM 853 O O . ILE A 1 113 ? -6.651 0.784 -8.687 1.00 88.19 113 ILE A O 1
ATOM 857 N N . TRP A 1 114 ? -7.870 1.328 -10.494 1.00 89.56 114 TRP A N 1
ATOM 858 C CA . TRP A 1 114 ? -8.899 2.086 -9.786 1.00 89.56 114 TRP A CA 1
ATOM 859 C C . TRP A 1 114 ? -9.758 1.236 -8.856 1.00 89.56 114 TRP A C 1
ATOM 861 O O . TRP A 1 114 ? -10.293 1.760 -7.884 1.00 89.56 114 TRP A O 1
ATOM 871 N N . VAL A 1 115 ? -9.880 -0.066 -9.121 1.00 89.50 115 VAL A N 1
ATOM 872 C CA . VAL A 1 115 ? -10.597 -0.998 -8.241 1.00 89.50 115 VAL A CA 1
ATOM 873 C C . VAL A 1 115 ? -9.641 -1.612 -7.219 1.00 89.50 115 VAL A C 1
ATOM 875 O O . VAL A 1 115 ? -9.924 -1.609 -6.022 1.00 89.50 115 VAL A O 1
ATOM 878 N N . MET A 1 116 ? -8.483 -2.104 -7.664 1.00 90.69 116 MET A N 1
ATOM 879 C CA . MET A 1 116 ? -7.527 -2.782 -6.787 1.00 90.69 116 MET A CA 1
ATOM 880 C C . MET A 1 116 ? -6.886 -1.839 -5.765 1.00 90.69 116 MET A C 1
ATOM 882 O O . MET A 1 116 ? -6.751 -2.226 -4.607 1.00 90.69 116 MET A O 1
ATOM 886 N N . GLY A 1 117 ? -6.535 -0.607 -6.147 1.00 90.75 117 GLY A N 1
ATOM 887 C CA . GLY A 1 117 ? -5.874 0.352 -5.255 1.00 90.75 117 GLY A CA 1
ATOM 888 C C . GLY A 1 117 ? -6.685 0.663 -3.990 1.00 90.75 117 GLY A C 1
ATOM 889 O O . GLY A 1 117 ? -6.191 0.406 -2.887 1.00 90.75 117 GLY A O 1
ATOM 890 N N . PRO A 1 118 ? -7.944 1.132 -4.105 1.00 92.88 118 PRO A N 1
ATOM 891 C CA . PRO A 1 118 ? -8.815 1.369 -2.954 1.00 92.88 118 PRO A CA 1
ATOM 892 C C . PRO A 1 118 ? -9.056 0.119 -2.106 1.00 92.88 118 PRO A C 1
ATOM 894 O O . PRO A 1 118 ? -9.034 0.206 -0.878 1.00 92.88 118 PRO A O 1
ATOM 897 N N . ILE A 1 119 ? -9.254 -1.047 -2.733 1.00 92.75 119 ILE A N 1
ATOM 898 C CA . ILE A 1 119 ? -9.489 -2.307 -2.013 1.00 92.75 119 ILE A CA 1
ATOM 899 C C . ILE A 1 119 ? -8.261 -2.684 -1.181 1.00 92.75 119 ILE A C 1
ATOM 901 O O . ILE A 1 119 ? -8.391 -2.925 0.019 1.00 92.75 119 ILE A O 1
ATOM 905 N N . ILE A 1 120 ? -7.072 -2.691 -1.786 1.00 92.00 120 ILE A N 1
ATOM 906 C CA . ILE A 1 120 ? -5.824 -3.048 -1.102 1.00 92.00 120 ILE A CA 1
ATOM 907 C C . ILE A 1 120 ? -5.535 -2.056 0.027 1.00 92.00 120 ILE A C 1
ATOM 909 O O . ILE A 1 120 ? -5.244 -2.486 1.142 1.00 92.00 120 ILE A O 1
ATOM 913 N N . GLY A 1 121 ? -5.674 -0.749 -0.226 1.00 88.69 121 GLY A N 1
ATOM 914 C CA . GLY A 1 121 ? -5.469 0.292 0.786 1.00 88.69 121 GLY A CA 1
ATOM 915 C C . GLY A 1 121 ? -6.416 0.153 1.980 1.00 88.69 121 GLY A C 1
ATOM 916 O O . GLY A 1 121 ? -5.978 0.198 3.132 1.00 88.69 121 GLY A O 1
ATOM 917 N N . THR A 1 122 ? -7.700 -0.105 1.716 1.00 90.81 122 THR A N 1
ATOM 918 C CA . THR A 1 122 ? -8.707 -0.333 2.764 1.00 90.81 122 THR A CA 1
ATOM 919 C C . THR A 1 122 ? -8.377 -1.576 3.580 1.00 90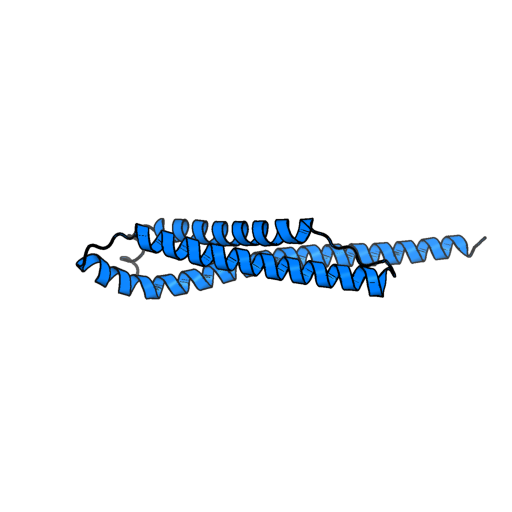.81 122 THR A C 1
ATOM 921 O O . THR A 1 122 ? -8.335 -1.511 4.808 1.00 90.81 122 THR A O 1
ATOM 924 N N . VAL A 1 123 ? -8.101 -2.703 2.916 1.00 90.94 123 VAL A N 1
ATOM 925 C CA . VAL A 1 123 ? -7.788 -3.974 3.584 1.00 90.94 123 VAL A CA 1
ATOM 926 C C . VAL A 1 123 ? -6.525 -3.846 4.435 1.00 90.94 123 VAL A C 1
ATOM 928 O O . VAL A 1 123 ? -6.539 -4.283 5.585 1.00 90.94 123 VAL A O 1
ATOM 931 N N . LEU A 1 124 ? -5.467 -3.206 3.924 1.00 89.25 124 LEU A N 1
ATOM 932 C CA . LEU A 1 124 ? -4.223 -2.991 4.669 1.00 89.25 124 LEU A CA 1
ATOM 933 C C . LEU A 1 124 ? -4.453 -2.162 5.933 1.00 89.25 124 LEU A C 1
ATOM 935 O O . LEU A 1 124 ? -4.100 -2.610 7.025 1.00 89.25 124 LEU A O 1
ATOM 939 N N . ILE A 1 125 ? -5.068 -0.982 5.814 1.00 88.38 125 ILE A N 1
ATOM 940 C CA . ILE A 1 125 ? -5.274 -0.103 6.974 1.00 88.38 125 ILE A CA 1
ATOM 941 C C . ILE A 1 125 ? -6.246 -0.732 7.982 1.00 88.38 125 ILE A C 1
ATOM 943 O O . ILE A 1 125 ? -5.977 -0.701 9.187 1.00 88.38 125 ILE A O 1
ATOM 947 N N . CYS A 1 126 ? -7.329 -1.369 7.527 1.00 87.00 126 CYS A N 1
ATOM 948 C CA . CYS A 1 126 ? -8.251 -2.078 8.419 1.00 87.00 126 CYS A CA 1
ATOM 949 C C . CYS A 1 126 ? -7.577 -3.243 9.151 1.00 87.00 126 CYS A C 1
ATOM 951 O O . CYS A 1 126 ? -7.791 -3.407 10.356 1.00 87.00 126 CYS A O 1
ATOM 953 N N . ALA A 1 127 ? -6.767 -4.047 8.455 1.00 87.25 127 ALA A N 1
ATOM 954 C CA . ALA A 1 127 ? -6.055 -5.166 9.062 1.00 87.25 127 ALA A CA 1
ATOM 955 C C . ALA A 1 127 ? -5.072 -4.675 10.132 1.00 87.25 127 ALA A C 1
ATOM 957 O O . ALA A 1 127 ? -5.108 -5.165 11.263 1.00 87.25 127 ALA A O 1
ATOM 958 N N . LEU A 1 128 ? -4.260 -3.661 9.817 1.00 84.38 128 LEU A N 1
ATOM 959 C CA . LEU A 1 128 ? -3.294 -3.082 10.755 1.00 84.38 128 LEU A CA 1
ATOM 960 C C . LEU A 1 128 ? -3.965 -2.473 11.987 1.00 84.38 128 LEU A C 1
ATOM 962 O O . LEU A 1 128 ? -3.547 -2.742 13.115 1.00 84.38 128 LEU A O 1
ATOM 966 N N . SER A 1 129 ? -5.044 -1.716 11.785 1.00 80.88 129 SER A N 1
ATOM 967 C CA . SER A 1 129 ? -5.811 -1.118 12.880 1.00 80.88 129 SER A CA 1
ATOM 968 C C . SER A 1 129 ? -6.432 -2.188 13.789 1.00 80.88 129 SER A C 1
ATOM 970 O O . SER A 1 129 ? -6.308 -2.124 15.014 1.00 80.88 129 SER A O 1
ATOM 972 N N . THR A 1 130 ? -7.014 -3.241 13.207 1.00 79.75 130 THR A N 1
ATOM 973 C CA . THR A 1 130 ? -7.638 -4.337 13.968 1.00 79.75 130 THR A CA 1
ATOM 974 C C . THR A 1 130 ? -6.609 -5.147 14.760 1.00 79.75 130 THR A C 1
ATOM 976 O O . THR A 1 130 ? -6.829 -5.422 15.942 1.00 79.75 130 THR A O 1
ATOM 979 N N . ILE A 1 131 ? -5.470 -5.499 14.147 1.00 81.25 131 ILE A N 1
ATOM 980 C CA . ILE A 1 131 ? -4.373 -6.224 14.814 1.00 81.25 131 ILE A CA 1
ATOM 981 C C . ILE A 1 131 ? -3.889 -5.445 16.037 1.00 81.25 131 ILE A C 1
ATOM 983 O O . ILE A 1 131 ? -3.711 -6.026 17.110 1.00 81.25 131 ILE A O 1
ATOM 987 N N . LEU A 1 132 ? -3.729 -4.128 15.912 1.00 72.94 132 LEU A N 1
ATOM 988 C CA . LEU A 1 132 ? -3.263 -3.303 17.016 1.00 72.94 132 LEU A CA 1
ATOM 989 C C . LEU A 1 132 ? -4.297 -3.170 18.138 1.00 72.94 132 LEU A C 1
ATOM 991 O O . LEU A 1 132 ? -3.938 -3.311 19.306 1.00 72.94 132 LEU A O 1
ATOM 995 N N . ILE A 1 133 ? -5.578 -2.964 17.812 1.00 70.44 133 ILE A N 1
ATOM 996 C CA . ILE A 1 133 ? -6.658 -2.916 18.814 1.00 70.44 133 ILE A CA 1
ATOM 997 C C . ILE A 1 133 ? -6.699 -4.226 19.615 1.00 70.44 133 ILE A C 1
ATOM 999 O O . ILE A 1 133 ? -6.831 -4.203 20.845 1.00 70.44 133 ILE A O 1
ATOM 1003 N N . LEU A 1 134 ? -6.525 -5.367 18.940 1.00 70.69 134 LEU A N 1
ATOM 1004 C CA . LEU A 1 134 ? -6.435 -6.678 19.585 1.00 70.69 134 LEU A CA 1
ATOM 1005 C C . LEU A 1 134 ? -5.156 -6.826 20.425 1.00 70.69 134 LEU A C 1
ATOM 1007 O O . LEU A 1 134 ? -5.226 -7.351 21.537 1.00 70.69 134 LEU A 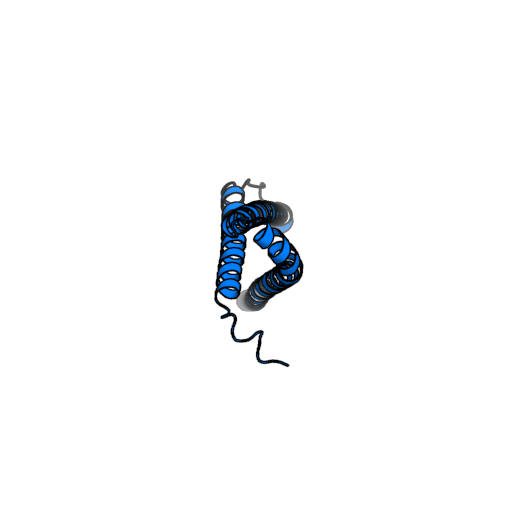O 1
ATOM 1011 N N . SER A 1 135 ? -4.011 -6.339 19.941 1.00 62.97 135 SER A N 1
ATOM 1012 C CA . SER A 1 135 ? -2.726 -6.390 20.656 1.00 62.97 135 SER A CA 1
ATOM 1013 C C . SER A 1 135 ? -2.724 -5.530 21.925 1.00 62.97 135 SER A C 1
ATOM 1015 O O . SER A 1 135 ? -2.202 -5.955 22.955 1.00 62.97 135 SER A O 1
ATOM 1017 N N . ILE A 1 136 ? -3.350 -4.351 21.889 1.00 60.50 136 ILE A N 1
ATOM 1018 C CA . ILE A 1 136 ? -3.479 -3.459 23.050 1.00 60.50 136 ILE A CA 1
ATOM 1019 C C . ILE A 1 136 ? -4.491 -4.027 24.055 1.00 60.50 136 ILE A C 1
ATOM 1021 O O . ILE A 1 136 ? -4.219 -4.048 25.252 1.00 60.50 136 ILE A O 1
ATOM 1025 N N . THR A 1 137 ? -5.626 -4.565 23.592 1.00 59.47 137 THR A N 1
ATOM 1026 C CA . THR A 1 137 ? -6.644 -5.161 24.483 1.00 59.47 137 THR A CA 1
ATOM 1027 C C . THR A 1 137 ? -6.155 -6.458 25.147 1.00 59.47 137 THR A C 1
ATOM 1029 O O . THR A 1 137 ? -6.606 -6.801 26.238 1.00 59.47 137 THR A O 1
ATOM 1032 N N . ARG A 1 138 ? -5.209 -7.178 24.525 1.00 50.12 138 ARG A N 1
ATOM 1033 C CA . ARG A 1 138 ? -4.570 -8.373 25.103 1.00 50.12 138 ARG A CA 1
ATOM 1034 C C . ARG A 1 138 ? -3.451 -8.076 26.104 1.00 50.12 138 ARG A C 1
ATOM 1036 O O . ARG A 1 138 ? -3.007 -9.019 26.764 1.00 50.12 138 ARG A O 1
ATOM 1043 N N . LYS A 1 139 ? -3.000 -6.824 26.269 1.00 47.72 139 LYS A N 1
ATOM 1044 C CA . LYS A 1 139 ? -2.084 -6.494 27.369 1.00 47.72 139 LYS A CA 1
ATOM 1045 C C . LYS A 1 139 ? -2.829 -6.624 28.695 1.00 47.72 139 LYS A C 1
ATOM 1047 O O . LYS A 1 139 ? -3.695 -5.826 29.040 1.00 47.72 139 LYS A O 1
ATOM 1052 N N . ASN A 1 140 ? -2.492 -7.690 29.418 1.00 43.59 140 ASN A N 1
ATOM 1053 C CA . ASN A 1 140 ? -3.042 -8.002 30.726 1.00 43.59 140 ASN A CA 1
ATOM 1054 C C . ASN A 1 140 ? -2.856 -6.808 31.689 1.00 43.59 140 ASN A C 1
ATOM 1056 O O . ASN A 1 140 ? -1.724 -6.348 31.850 1.00 43.59 140 ASN A O 1
ATOM 1060 N N . PRO A 1 141 ? -3.908 -6.380 32.417 1.00 48.56 141 PRO A N 1
ATOM 1061 C CA . PRO A 1 141 ? -3.887 -5.290 33.410 1.00 48.56 141 PRO A CA 1
ATOM 1062 C C . PRO A 1 141 ? -2.863 -5.405 34.557 1.00 48.56 141 PRO A C 1
ATOM 1064 O O . PRO A 1 141 ? -2.838 -4.555 35.440 1.00 48.56 141 PRO A O 1
ATOM 1067 N N . LYS A 1 142 ? -2.043 -6.461 34.589 1.00 49.19 142 LYS A N 1
ATOM 1068 C CA . LYS A 1 142 ? -1.078 -6.737 35.659 1.00 49.19 142 LYS A CA 1
ATOM 1069 C C . LYS A 1 142 ? 0.260 -6.008 35.479 1.00 49.19 142 LYS A C 1
ATOM 1071 O O . LYS A 1 142 ? 0.954 -5.808 36.466 1.00 49.19 142 LYS A O 1
ATOM 1076 N N . GLU A 1 143 ? 0.603 -5.577 34.263 1.00 53.69 143 GLU A N 1
ATOM 1077 C CA . GLU A 1 143 ? 1.885 -4.903 33.976 1.00 53.69 143 GLU A CA 1
ATOM 1078 C C . GLU A 1 143 ? 1.880 -3.410 34.366 1.00 53.69 143 GLU A C 1
ATOM 1080 O O . GLU A 1 143 ? 2.926 -2.831 34.621 1.00 53.69 143 GLU A O 1
ATOM 1085 N N . ILE A 1 144 ? 0.695 -2.801 34.488 1.00 55.88 144 ILE A N 1
ATOM 1086 C CA . ILE A 1 144 ? 0.519 -1.370 34.805 1.00 55.88 144 ILE A CA 1
ATOM 1087 C C . ILE A 1 144 ? 0.642 -1.099 36.321 1.00 55.88 144 ILE A C 1
ATOM 1089 O O . ILE A 1 144 ? 0.856 0.034 36.732 1.00 55.88 144 ILE A O 1
ATOM 1093 N N . ILE A 1 145 ? 0.527 -2.132 37.166 1.00 56.66 145 ILE A N 1
ATOM 1094 C CA . ILE A 1 145 ? 0.490 -1.989 38.636 1.00 56.66 145 ILE A CA 1
ATOM 1095 C C . ILE A 1 145 ? 1.863 -2.250 39.293 1.00 56.66 145 ILE A C 1
ATOM 1097 O O . ILE A 1 145 ? 2.070 -1.849 40.431 1.00 56.66 145 ILE A O 1
ATOM 1101 N N . TYR A 1 146 ? 2.825 -2.866 38.594 1.00 52.06 146 TYR A N 1
ATOM 1102 C CA . TYR A 1 146 ? 4.111 -3.283 39.186 1.00 52.06 146 TYR A CA 1
ATOM 1103 C C . TYR A 1 146 ? 5.343 -2.468 38.757 1.00 52.06 146 TYR A C 1
ATOM 1105 O O . TYR A 1 146 ? 6.459 -2.863 39.077 1.00 52.06 146 TYR A O 1
ATOM 1113 N N . SER A 1 147 ? 5.175 -1.327 38.081 1.00 46.38 147 SER A N 1
ATOM 1114 C CA . SER A 1 147 ? 6.282 -0.397 37.788 1.00 46.38 147 SER A CA 1
ATOM 1115 C C . SER A 1 147 ? 6.220 0.893 38.625 1.00 46.38 147 SER A C 1
ATOM 1117 O O . SER A 1 147 ? 6.437 1.982 38.091 1.00 46.38 147 SER A O 1
ATOM 1119 N N . SER A 1 148 ? 5.864 0.778 39.910 1.00 45.06 148 SER A N 1
ATOM 1120 C CA . SER A 1 148 ? 6.122 1.818 40.924 1.00 45.06 148 SER A CA 1
ATOM 1121 C C . SER A 1 148 ? 7.413 1.522 41.667 1.00 45.06 148 SER A C 1
ATOM 1123 O O . SER A 1 148 ? 7.615 0.335 42.007 1.00 45.06 148 SER A O 1
#

Foldseek 3Di:
DVVVVVVVVVVVVVVVVVVVVVVVVVVVVVVVVVVVLVVLLVVVVVVVVVVVVVVVVVVVVPDDPVVVLVVVLVVQLVVLLVQLQVVLVVVLVVQQCCQVVPVVHDRDDDVVSNVVSSVVSSCVSSVSSVVSVVVVVPPDPPVVPPPD